Protein AF-A0A6C0CBT7-F1 (afdb_monomer_lite)

Secondary structure (DSSP, 8-state):
-HHHHHHHHHHHHHHHHHHHHHHHHHHHHTTT-TTHHHHHHHHHHTTHHHHHHHHHHHHH-

Radius of gyration: 14.6 Å; chains: 1; bounding box: 36×14×40 Å

Organism: NCBI:txid1070528

pLDDT: mean 75.53, std 5.8, range [55.88, 83.31]

Sequence (61 aa):
MKQLTNALIVINMVLLIFNMFFAIKYALEYMLLPNLVPLIWFLVALPTPYYATILTGPLLS

Structure (mmCIF, N/CA/C/O backbone):
data_AF-A0A6C0CBT7-F1
#
_entry.id   AF-A0A6C0CBT7-F1
#
loop_
_atom_site.group_PDB
_atom_site.id
_atom_site.type_symbol
_atom_site.label_atom_id
_atom_site.label_alt_id
_atom_site.label_comp_id
_atom_site.label_asym_id
_atom_site.label_entity_id
_atom_site.label_seq_id
_atom_site.pdbx_PDB_ins_code
_atom_site.Cartn_x
_atom_site.Cartn_y
_atom_site.Cartn_z
_atom_site.occupancy
_atom_site.B_iso_or_equiv
_atom_site.auth_seq_id
_atom_site.auth_comp_id
_atom_site.auth_asym_id
_atom_site.auth_atom_id
_atom_site.pdbx_PDB_model_num
ATOM 1 N N . MET A 1 1 ? -12.688 -0.731 24.400 1.00 62.69 1 MET A N 1
ATOM 2 C CA . MET A 1 1 ? -12.906 -1.277 23.039 1.00 62.69 1 MET A CA 1
ATOM 3 C C . MET A 1 1 ? -12.830 -0.179 21.980 1.00 62.69 1 MET A C 1
ATOM 5 O O . MET A 1 1 ? -11.841 -0.144 21.269 1.00 62.69 1 MET A O 1
ATOM 9 N N . LYS A 1 2 ? -13.765 0.784 21.939 1.00 70.75 2 LYS A N 1
ATOM 10 C CA . LYS A 1 2 ? -13.834 1.829 20.891 1.00 70.75 2 LYS A CA 1
ATOM 11 C C . LYS A 1 2 ? -12.553 2.669 20.706 1.00 70.75 2 LYS A C 1
ATOM 13 O O . LYS A 1 2 ? -12.137 2.920 19.583 1.00 70.75 2 LYS A O 1
ATOM 18 N N . GLN A 1 3 ? -11.889 3.056 21.798 1.00 72.44 3 GLN A N 1
ATOM 19 C CA . GLN A 1 3 ? -10.623 3.808 21.747 1.00 72.44 3 GLN A CA 1
ATOM 20 C C . GLN A 1 3 ? -9.463 2.993 21.158 1.00 72.44 3 GLN A C 1
ATOM 22 O O . GLN A 1 3 ? -8.672 3.531 20.392 1.00 72.44 3 GLN A O 1
ATOM 27 N N . LEU A 1 4 ? -9.390 1.694 21.472 1.00 78.06 4 LEU A N 1
ATOM 28 C CA . LEU A 1 4 ? -8.370 0.794 20.929 1.00 78.06 4 LEU A CA 1
ATOM 29 C C . LEU A 1 4 ? -8.567 0.604 19.420 1.00 78.06 4 LEU A C 1
ATOM 31 O O . LEU A 1 4 ? -7.609 0.683 18.660 1.00 78.06 4 LEU A O 1
ATOM 35 N N . THR A 1 5 ? -9.815 0.422 18.983 1.00 77.31 5 THR A N 1
ATOM 36 C CA . THR A 1 5 ? -10.164 0.304 17.562 1.00 77.31 5 THR A CA 1
ATOM 37 C C . THR A 1 5 ? -9.799 1.572 16.791 1.00 77.31 5 THR A C 1
ATOM 39 O O . THR A 1 5 ? -9.146 1.487 15.758 1.00 77.31 5 THR A O 1
ATOM 42 N N . ASN A 1 6 ? -10.129 2.753 17.324 1.00 74.62 6 ASN A N 1
ATOM 43 C CA . ASN A 1 6 ? -9.765 4.025 16.698 1.00 74.62 6 ASN A CA 1
ATOM 44 C C . ASN A 1 6 ? -8.242 4.217 16.623 1.00 74.62 6 ASN A C 1
ATOM 46 O O . ASN A 1 6 ? -7.734 4.660 15.598 1.00 74.62 6 ASN A O 1
ATOM 50 N N . ALA A 1 7 ? -7.503 3.842 17.672 1.00 75.44 7 ALA A N 1
ATOM 51 C CA . ALA A 1 7 ? -6.042 3.903 17.664 1.00 75.44 7 ALA A CA 1
ATOM 52 C C . ALA A 1 7 ? -5.434 2.969 16.601 1.00 75.44 7 ALA A C 1
ATOM 54 O O . ALA A 1 7 ? -4.536 3.377 15.867 1.00 75.44 7 ALA A O 1
ATOM 55 N N . LEU A 1 8 ? -5.957 1.746 16.463 1.00 79.38 8 LEU A N 1
ATOM 56 C CA . LEU A 1 8 ? -5.531 0.801 15.426 1.00 79.38 8 LEU A CA 1
ATOM 57 C C . LEU A 1 8 ? -5.837 1.312 14.013 1.00 79.38 8 LEU A C 1
ATOM 59 O O . LEU A 1 8 ? -5.011 1.145 13.117 1.00 79.38 8 LEU A O 1
ATOM 63 N N . ILE A 1 9 ? -6.986 1.958 13.806 1.00 78.38 9 ILE A N 1
ATOM 64 C CA . ILE A 1 9 ? -7.330 2.599 12.530 1.00 78.38 9 ILE A CA 1
ATOM 65 C C . ILE A 1 9 ? -6.308 3.692 12.199 1.00 78.38 9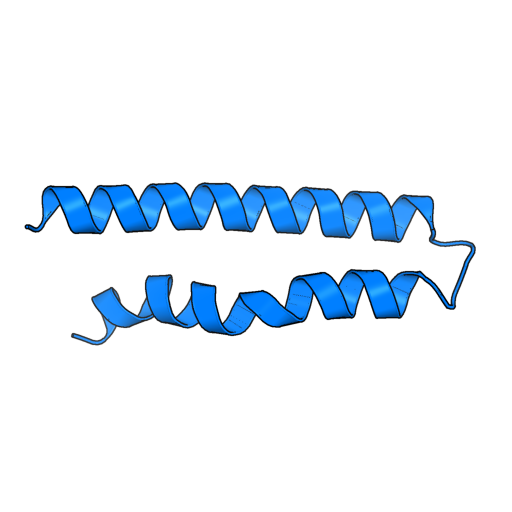 ILE A C 1
ATOM 67 O O . ILE A 1 9 ? -5.747 3.687 11.106 1.00 78.38 9 ILE A O 1
ATOM 71 N N . VAL A 1 10 ? -5.994 4.575 13.153 1.00 78.00 10 VAL A N 1
ATOM 72 C CA . VAL A 1 10 ? -5.022 5.663 12.956 1.00 78.00 10 VAL A CA 1
ATOM 73 C C . VAL A 1 10 ? -3.624 5.122 12.634 1.00 78.00 10 VAL A C 1
ATOM 75 O O . VAL A 1 10 ? -2.996 5.593 11.689 1.00 78.00 10 VAL A O 1
ATOM 78 N N . ILE A 1 11 ? -3.147 4.099 13.352 1.00 83.25 11 ILE A N 1
ATOM 79 C CA . ILE A 1 11 ? -1.845 3.463 13.082 1.00 83.25 11 ILE A CA 1
ATOM 80 C C . ILE A 1 11 ? -1.804 2.876 11.663 1.00 83.25 11 ILE A C 1
ATOM 82 O O . ILE A 1 11 ? -0.834 3.087 10.935 1.00 83.25 11 ILE A O 1
ATOM 86 N N . ASN A 1 12 ? -2.868 2.185 11.242 1.00 78.44 12 ASN A N 1
ATOM 87 C CA . ASN A 1 12 ? -2.954 1.624 9.894 1.00 78.44 12 ASN A CA 1
ATOM 88 C C . ASN A 1 12 ? -3.012 2.711 8.808 1.00 78.44 12 ASN A C 1
ATOM 90 O O . ASN A 1 12 ? -2.379 2.547 7.767 1.00 78.44 12 ASN A O 1
ATOM 94 N N . MET A 1 13 ? -3.694 3.839 9.046 1.00 77.62 13 MET A N 1
ATOM 95 C CA . MET A 1 13 ? -3.689 4.977 8.113 1.00 77.62 13 MET A CA 1
ATOM 96 C C . MET A 1 13 ? -2.285 5.560 7.934 1.00 77.62 13 MET A C 1
ATOM 98 O O . MET A 1 13 ? -1.864 5.804 6.804 1.00 77.62 13 MET A O 1
ATOM 102 N N . VAL A 1 14 ? -1.541 5.751 9.028 1.00 79.69 14 VAL A N 1
ATOM 103 C CA . VAL A 1 14 ? -0.168 6.280 8.975 1.00 79.69 14 VAL A CA 1
ATOM 104 C C . VAL A 1 14 ? 0.753 5.331 8.203 1.00 79.69 14 VAL A C 1
ATOM 106 O O . VAL A 1 14 ? 1.495 5.780 7.329 1.00 79.69 14 VAL A O 1
ATOM 109 N N . LEU A 1 15 ? 0.668 4.022 8.462 1.00 80.75 15 LEU A N 1
ATOM 110 C CA . LEU A 1 15 ? 1.432 3.002 7.732 1.00 80.75 15 LEU A CA 1
ATOM 111 C C . LEU A 1 15 ? 1.100 2.980 6.234 1.00 80.75 15 LEU A C 1
ATOM 113 O O . LEU A 1 15 ? 1.999 2.828 5.408 1.00 80.75 15 LEU A O 1
ATOM 117 N N . LEU A 1 16 ? -0.173 3.158 5.873 1.00 77.31 16 LEU A N 1
ATOM 118 C CA . LEU A 1 16 ? -0.608 3.188 4.478 1.00 77.31 16 LEU A CA 1
ATOM 119 C C . LEU A 1 16 ? -0.036 4.398 3.733 1.00 77.31 16 LEU A C 1
ATOM 121 O O . LEU A 1 16 ? 0.540 4.244 2.657 1.00 77.31 1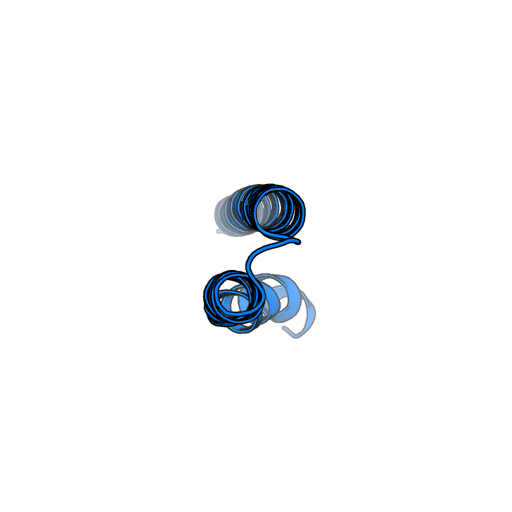6 LEU A O 1
ATOM 125 N N . ILE A 1 17 ? -0.155 5.590 4.325 1.00 80.50 17 ILE A N 1
ATOM 126 C CA . ILE A 1 17 ? 0.387 6.830 3.755 1.00 80.50 17 ILE A CA 1
ATOM 127 C C . ILE A 1 17 ? 1.903 6.703 3.578 1.00 80.50 17 ILE A C 1
ATOM 129 O O . ILE A 1 17 ? 2.435 7.050 2.524 1.00 80.50 17 ILE A O 1
ATOM 133 N N . PHE A 1 18 ? 2.596 6.152 4.577 1.00 80.56 18 PHE A N 1
ATOM 134 C CA . PHE A 1 18 ? 4.034 5.919 4.510 1.00 80.56 18 PHE A CA 1
ATOM 135 C C . PHE A 1 18 ? 4.409 4.961 3.368 1.00 80.56 18 PHE A C 1
ATOM 137 O O . PHE A 1 18 ? 5.278 5.285 2.558 1.00 80.56 18 PHE A O 1
ATOM 144 N N . ASN A 1 19 ? 3.709 3.830 3.229 1.00 81.19 19 ASN A N 1
ATOM 145 C CA . ASN A 1 19 ? 3.934 2.884 2.132 1.00 81.19 19 ASN A CA 1
ATOM 146 C C . ASN A 1 19 ? 3.699 3.512 0.751 1.00 81.19 19 ASN A C 1
ATOM 148 O O . ASN A 1 19 ? 4.496 3.290 -0.159 1.00 81.19 19 ASN A O 1
ATOM 152 N N . MET A 1 20 ? 2.654 4.330 0.588 1.00 78.12 20 MET A N 1
ATOM 153 C CA . MET A 1 20 ? 2.393 5.042 -0.670 1.00 78.12 20 MET A CA 1
ATOM 154 C C . MET A 1 20 ? 3.502 6.045 -1.012 1.00 78.12 20 MET A C 1
ATOM 156 O O . MET A 1 20 ? 3.920 6.126 -2.166 1.00 78.12 20 MET A O 1
ATOM 160 N N . PHE A 1 21 ? 4.033 6.770 -0.023 1.00 80.12 21 PHE A N 1
ATOM 161 C CA . PHE A 1 21 ? 5.170 7.671 -0.233 1.00 80.12 21 PHE A CA 1
ATOM 162 C C . PHE A 1 21 ? 6.419 6.926 -0.716 1.00 80.12 21 PHE A C 1
ATOM 164 O O . PHE A 1 21 ? 7.056 7.355 -1.679 1.00 80.12 21 PHE A O 1
ATOM 171 N N . PHE A 1 22 ? 6.751 5.791 -0.094 1.00 80.62 22 PHE A N 1
ATOM 172 C CA . PHE A 1 22 ? 7.882 4.964 -0.524 1.00 80.62 22 PHE A CA 1
ATOM 173 C C . PHE A 1 22 ? 7.664 4.372 -1.918 1.00 80.62 22 PHE A C 1
ATOM 175 O O . PHE A 1 22 ? 8.582 4.400 -2.734 1.00 80.6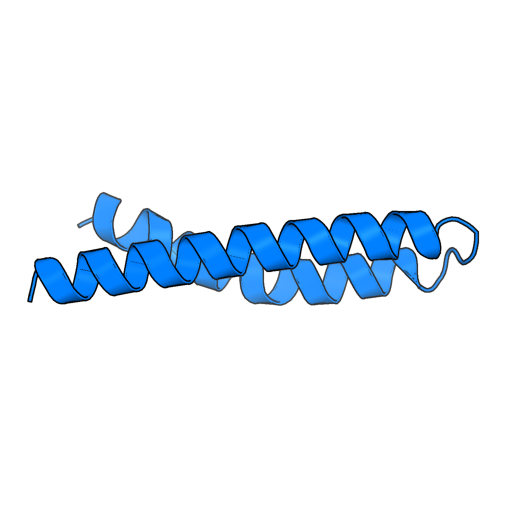2 22 PHE A O 1
ATOM 182 N N . ALA A 1 23 ? 6.450 3.907 -2.220 1.00 80.75 23 ALA A N 1
ATOM 183 C CA . ALA A 1 23 ? 6.073 3.409 -3.540 1.00 80.75 23 ALA A CA 1
ATOM 184 C C . ALA A 1 23 ? 6.344 4.435 -4.644 1.00 80.75 23 ALA A C 1
ATOM 186 O O . ALA A 1 23 ? 7.013 4.129 -5.628 1.00 80.75 23 ALA A O 1
ATOM 187 N N . ILE A 1 24 ? 5.857 5.666 -4.452 1.00 81.25 24 ILE A N 1
ATOM 188 C CA . ILE A 1 24 ? 6.032 6.767 -5.402 1.00 81.25 24 ILE A CA 1
ATOM 189 C C . ILE A 1 24 ? 7.517 7.103 -5.540 1.00 81.25 24 ILE A C 1
ATOM 191 O O . ILE A 1 24 ? 8.018 7.212 -6.656 1.00 81.25 24 ILE A O 1
ATOM 195 N N . LYS A 1 25 ? 8.241 7.216 -4.420 1.00 82.38 25 LYS A N 1
ATOM 196 C CA . LYS A 1 25 ? 9.676 7.518 -4.421 1.00 82.38 25 LYS A CA 1
ATOM 197 C C . LYS A 1 25 ? 10.475 6.471 -5.198 1.00 82.38 25 LYS A C 1
ATOM 199 O O . LYS A 1 25 ? 11.264 6.839 -6.061 1.00 82.38 25 LYS A O 1
ATOM 204 N N . TYR A 1 26 ? 10.241 5.184 -4.947 1.00 78.88 26 TYR A N 1
ATOM 205 C CA . TYR A 1 26 ? 10.923 4.111 -5.668 1.00 78.88 26 TYR A CA 1
ATOM 206 C C . TYR A 1 26 ? 10.500 4.033 -7.137 1.00 78.88 26 TYR A C 1
ATOM 208 O O . TYR A 1 26 ? 11.350 3.842 -8.000 1.00 78.88 26 TYR A O 1
ATOM 216 N N . ALA A 1 27 ? 9.221 4.231 -7.459 1.00 77.00 27 ALA A N 1
ATOM 217 C CA . ALA A 1 27 ? 8.773 4.270 -8.849 1.00 77.00 27 ALA A CA 1
ATOM 218 C C . ALA A 1 27 ? 9.448 5.407 -9.640 1.00 77.00 27 ALA A C 1
ATOM 220 O O . ALA A 1 27 ? 9.822 5.206 -10.793 1.00 77.00 27 ALA A O 1
ATOM 221 N N . LEU A 1 28 ? 9.648 6.574 -9.015 1.00 81.38 28 LEU A N 1
ATOM 222 C CA . LEU A 1 28 ? 10.374 7.700 -9.608 1.00 81.38 28 LEU A CA 1
ATOM 223 C C . LEU A 1 28 ? 11.878 7.419 -9.735 1.00 81.38 28 LEU A C 1
ATOM 225 O O . LEU A 1 28 ? 12.464 7.693 -10.778 1.00 81.38 28 LEU A O 1
ATOM 229 N N . GLU A 1 29 ? 12.501 6.844 -8.704 1.00 83.31 29 GLU A N 1
ATOM 230 C CA . GLU A 1 29 ? 13.932 6.505 -8.689 1.00 83.31 29 GLU A CA 1
ATOM 231 C C . GLU A 1 29 ? 14.289 5.453 -9.750 1.00 83.31 29 GLU A C 1
ATOM 233 O O . GLU A 1 29 ? 15.333 5.533 -10.395 1.00 83.31 29 GLU A O 1
ATOM 238 N N . TYR A 1 30 ? 13.385 4.504 -9.987 1.00 81.44 30 TYR A N 1
ATOM 239 C CA . TYR A 1 30 ? 13.564 3.423 -10.951 1.00 81.44 30 TYR A CA 1
ATOM 240 C C . TYR A 1 30 ? 12.797 3.637 -12.263 1.00 81.44 30 TYR A C 1
ATOM 242 O O . TYR A 1 30 ? 12.632 2.692 -13.030 1.00 81.44 30 TYR A O 1
ATOM 250 N N . MET A 1 31 ? 12.389 4.872 -12.574 1.00 77.94 31 MET A N 1
ATOM 251 C CA . MET A 1 31 ? 11.681 5.242 -13.812 1.00 77.94 31 MET A CA 1
ATOM 252 C C . MET A 1 31 ? 12.387 4.754 -15.091 1.00 77.94 31 MET A C 1
ATOM 254 O O . MET A 1 31 ? 11.732 4.416 -16.073 1.00 77.94 31 MET A O 1
ATOM 258 N N . LEU A 1 32 ? 13.723 4.711 -15.084 1.00 82.50 32 LEU A N 1
ATOM 259 C CA . LEU A 1 32 ? 14.542 4.276 -16.223 1.00 82.50 32 LEU A CA 1
ATOM 260 C C . LEU A 1 32 ? 14.733 2.751 -16.293 1.00 82.50 32 LEU A C 1
ATOM 262 O O . LEU A 1 32 ? 15.320 2.245 -17.246 1.00 82.50 32 LEU A O 1
ATOM 266 N N . LEU A 1 33 ? 14.242 2.015 -15.292 1.00 81.06 33 LEU A N 1
ATOM 267 C CA . LEU A 1 33 ? 14.303 0.560 -15.199 1.00 81.06 33 LEU A CA 1
ATOM 268 C C . LEU A 1 33 ? 12.879 -0.011 -15.296 1.00 81.06 33 LEU A C 1
ATOM 270 O O . LEU A 1 33 ? 12.246 -0.303 -14.275 1.00 81.06 33 LEU A O 1
ATOM 274 N N . PRO A 1 34 ? 12.365 -0.216 -16.524 1.00 74.75 34 PRO A N 1
ATOM 275 C CA . PRO A 1 34 ? 10.956 -0.532 -16.766 1.00 74.75 34 PRO A CA 1
ATOM 276 C C . PRO A 1 34 ? 10.496 -1.857 -16.141 1.00 74.75 34 PRO A C 1
ATOM 278 O O . PRO A 1 34 ? 9.304 -2.043 -15.928 1.00 74.75 34 PRO A O 1
ATOM 281 N N . ASN A 1 35 ? 11.420 -2.757 -15.793 1.00 80.19 35 ASN A N 1
ATOM 282 C CA . ASN A 1 35 ? 11.105 -4.026 -15.129 1.00 80.19 35 ASN A CA 1
ATOM 283 C C . ASN A 1 35 ? 10.895 -3.882 -13.610 1.00 80.19 35 ASN A C 1
ATOM 285 O O . ASN A 1 35 ? 10.231 -4.718 -13.004 1.00 80.19 35 ASN A O 1
ATOM 289 N N . LEU A 1 36 ? 11.457 -2.841 -12.983 1.00 78.12 36 LEU A N 1
ATOM 290 C CA . LEU A 1 36 ? 11.365 -2.636 -11.533 1.00 78.12 36 LEU A CA 1
ATOM 291 C C . LEU A 1 36 ? 10.096 -1.885 -11.137 1.00 78.12 36 LEU A C 1
ATOM 293 O O . LEU A 1 36 ? 9.528 -2.166 -10.084 1.00 78.12 36 LEU A O 1
ATOM 297 N N . VAL A 1 37 ? 9.617 -0.978 -11.991 1.00 76.06 37 VAL A N 1
ATOM 298 C CA . VAL A 1 37 ? 8.413 -0.183 -11.720 1.00 76.06 37 VAL A CA 1
ATOM 299 C C . VAL A 1 37 ? 7.192 -1.085 -11.454 1.00 76.06 37 VAL A C 1
ATOM 301 O O . VAL A 1 37 ? 6.619 -0.966 -10.371 1.00 76.06 37 VAL A O 1
ATOM 304 N N . PRO A 1 38 ? 6.819 -2.054 -12.316 1.00 79.56 38 PRO A N 1
ATOM 305 C CA . PRO A 1 38 ? 5.675 -2.934 -12.062 1.00 79.56 38 PRO A CA 1
ATOM 306 C C . PRO A 1 38 ? 5.817 -3.762 -10.781 1.00 79.56 38 PRO A C 1
ATOM 308 O O . PRO A 1 38 ? 4.829 -3.985 -10.088 1.00 79.56 38 PRO A O 1
ATOM 311 N N . LEU A 1 39 ? 7.037 -4.190 -10.440 1.00 80.75 39 LEU A N 1
ATOM 312 C CA . LEU A 1 39 ? 7.311 -4.945 -9.217 1.00 80.75 39 LEU A CA 1
ATOM 313 C C . LEU A 1 39 ? 7.071 -4.093 -7.964 1.00 80.75 39 LEU A C 1
ATOM 315 O O . LEU A 1 39 ? 6.429 -4.550 -7.022 1.00 80.75 39 LEU A O 1
ATOM 319 N N . ILE A 1 40 ? 7.543 -2.845 -7.966 1.00 78.44 40 ILE A N 1
ATOM 320 C CA . ILE A 1 40 ? 7.322 -1.888 -6.872 1.00 78.44 40 ILE A CA 1
ATOM 321 C C . ILE A 1 40 ? 5.824 -1.621 -6.706 1.00 78.44 40 ILE A C 1
ATOM 323 O O . ILE A 1 40 ? 5.304 -1.685 -5.594 1.00 78.44 40 ILE A O 1
ATOM 327 N N . TRP A 1 41 ? 5.112 -1.401 -7.812 1.00 73.00 41 TRP A N 1
ATOM 328 C CA . TRP A 1 41 ? 3.659 -1.235 -7.799 1.00 73.00 41 TRP A CA 1
ATOM 329 C C . TRP A 1 41 ? 2.931 -2.481 -7.285 1.00 73.00 41 TRP A C 1
ATOM 331 O O . TRP A 1 41 ? 1.990 -2.353 -6.505 1.00 73.00 41 TRP A O 1
ATOM 341 N N . PHE A 1 42 ? 3.377 -3.681 -7.658 1.00 77.69 42 PHE A N 1
ATOM 342 C CA . PHE A 1 42 ? 2.790 -4.939 -7.197 1.00 77.69 42 PHE A CA 1
ATOM 343 C C . PHE A 1 42 ? 2.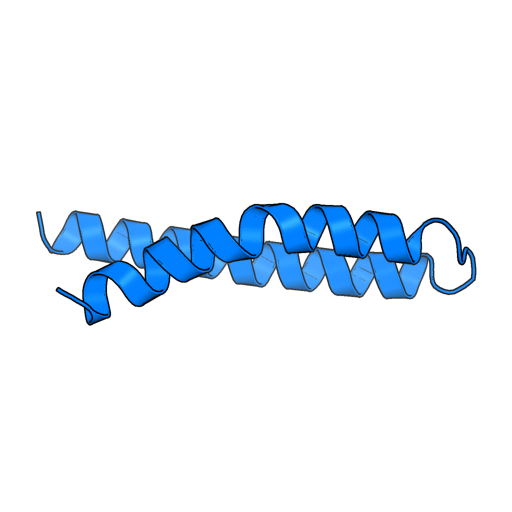953 -5.142 -5.686 1.00 77.69 42 PHE A C 1
ATOM 345 O O . PHE A 1 42 ? 1.982 -5.461 -4.999 1.00 77.69 42 PHE A O 1
ATOM 352 N N . LEU A 1 43 ? 4.154 -4.900 -5.152 1.00 76.44 43 LEU A N 1
ATOM 353 C CA . LEU A 1 43 ? 4.435 -5.007 -3.715 1.00 76.44 43 LE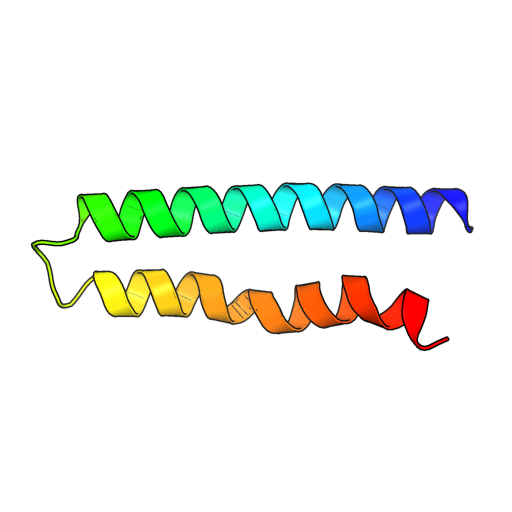U A CA 1
ATOM 354 C C . LEU A 1 43 ? 3.583 -4.043 -2.878 1.00 76.44 43 LEU A C 1
ATOM 356 O O . LEU A 1 43 ? 3.231 -4.356 -1.744 1.00 76.44 43 LEU A O 1
ATOM 360 N N . VAL A 1 44 ? 3.216 -2.896 -3.449 1.00 73.19 44 VAL A N 1
ATOM 361 C CA . VAL A 1 44 ? 2.385 -1.871 -2.801 1.00 73.19 44 VAL A CA 1
ATOM 362 C C . VAL A 1 44 ? 0.897 -2.182 -2.950 1.00 73.19 44 VAL A C 1
ATOM 364 O O . VAL A 1 44 ? 0.122 -1.993 -2.012 1.00 73.19 44 VAL A O 1
ATOM 367 N N . ALA A 1 45 ? 0.484 -2.714 -4.101 1.00 72.62 45 ALA A N 1
ATOM 368 C CA . ALA A 1 45 ? -0.893 -3.124 -4.345 1.00 72.62 45 ALA A CA 1
ATOM 369 C C . ALA A 1 45 ? -1.315 -4.293 -3.442 1.00 72.62 45 ALA A C 1
ATOM 371 O O . ALA A 1 45 ? -2.444 -4.309 -2.966 1.00 72.62 45 ALA A O 1
ATOM 372 N N . LEU A 1 46 ? -0.413 -5.234 -3.148 1.00 73.44 46 LEU A N 1
ATOM 373 C CA . LEU A 1 46 ? -0.690 -6.446 -2.365 1.00 73.44 46 LEU A CA 1
ATOM 374 C C . LEU A 1 46 ? -1.345 -6.194 -0.992 1.00 73.44 46 LEU A C 1
ATOM 376 O O . LEU A 1 46 ? -2.376 -6.803 -0.706 1.00 73.44 46 LEU A O 1
ATOM 380 N N . PRO A 1 47 ? -0.818 -5.299 -0.139 1.00 71.12 47 PRO A N 1
ATOM 381 C CA . PRO A 1 47 ? -1.443 -5.010 1.148 1.00 71.12 47 PRO A CA 1
ATOM 382 C C . PRO A 1 47 ? -2.616 -4.014 1.058 1.00 71.12 47 PRO A C 1
ATOM 384 O O . PRO A 1 47 ? -3.353 -3.847 2.031 1.00 71.12 47 PRO A O 1
ATOM 387 N N . THR A 1 48 ? -2.833 -3.355 -0.087 1.00 71.75 48 THR A N 1
ATOM 388 C CA . THR A 1 48 ? -3.839 -2.284 -0.232 1.00 71.75 48 THR A CA 1
ATOM 389 C C . THR A 1 48 ? -5.282 -2.753 0.046 1.00 71.75 48 THR A C 1
ATOM 391 O O . THR A 1 48 ? -5.975 -2.069 0.801 1.00 71.75 48 THR A O 1
ATOM 394 N N . PRO A 1 49 ? -5.759 -3.915 -0.454 1.00 71.62 49 PRO A N 1
ATOM 395 C CA . PRO A 1 49 ? -7.104 -4.420 -0.155 1.00 71.62 49 PRO A CA 1
ATOM 396 C C . PRO A 1 49 ? -7.322 -4.724 1.330 1.00 71.62 49 PRO A C 1
ATOM 398 O O . PRO A 1 49 ? -8.407 -4.486 1.864 1.00 71.62 49 PRO A O 1
ATOM 401 N N . TYR A 1 50 ? -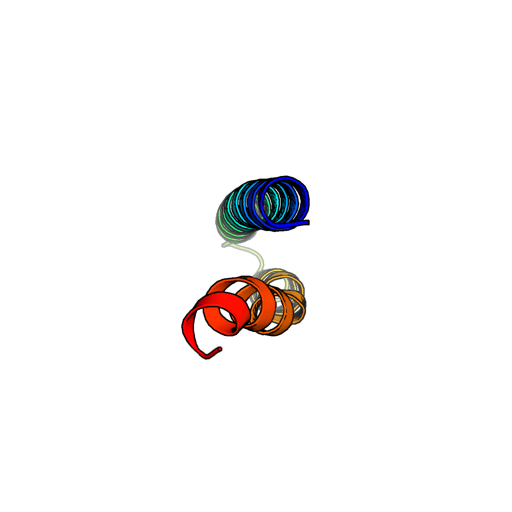6.289 -5.230 2.010 1.00 71.19 50 TYR A N 1
ATOM 402 C CA . TYR A 1 50 ? -6.346 -5.528 3.441 1.00 71.19 50 TYR A CA 1
ATOM 403 C C . TYR A 1 50 ? -6.551 -4.246 4.250 1.00 71.19 50 TYR A C 1
ATOM 405 O O . TYR A 1 50 ? -7.454 -4.163 5.082 1.00 71.19 50 TYR A O 1
ATOM 413 N N . TYR A 1 51 ? -5.780 -3.203 3.941 1.00 69.56 51 TYR A N 1
ATOM 414 C CA . TYR A 1 51 ? -5.953 -1.913 4.594 1.00 69.56 51 TYR A CA 1
ATOM 415 C C . TYR A 1 51 ? -7.269 -1.228 4.225 1.00 69.56 51 TYR A C 1
ATOM 417 O O . TYR A 1 51 ? -7.909 -0.661 5.105 1.00 69.56 51 TYR A O 1
ATOM 425 N N . ALA A 1 52 ? -7.712 -1.318 2.966 1.00 69.12 52 ALA A N 1
ATOM 426 C CA . ALA A 1 52 ? -9.023 -0.818 2.560 1.00 69.12 52 ALA A CA 1
ATOM 427 C C . ALA A 1 52 ? -10.126 -1.456 3.416 1.00 69.12 52 ALA A C 1
ATOM 429 O O . ALA A 1 52 ? -10.938 -0.741 3.987 1.00 69.12 52 ALA A O 1
ATOM 430 N N . THR A 1 53 ? -10.066 -2.774 3.616 1.00 71.50 53 THR A N 1
ATOM 431 C CA . THR A 1 53 ? -11.017 -3.518 4.454 1.00 71.50 53 THR A CA 1
ATOM 432 C C . THR A 1 53 ? -10.979 -3.077 5.920 1.00 71.50 53 THR A C 1
ATOM 434 O O . THR A 1 53 ? -12.029 -2.940 6.541 1.00 71.50 53 THR A O 1
ATOM 437 N N . ILE A 1 54 ? -9.799 -2.803 6.486 1.00 71.69 54 ILE A N 1
ATOM 438 C CA . ILE A 1 54 ? -9.675 -2.302 7.868 1.00 71.69 54 ILE A CA 1
ATOM 439 C C . ILE A 1 54 ? -10.239 -0.885 8.014 1.00 71.69 54 ILE A C 1
ATOM 441 O O . ILE A 1 54 ? -10.789 -0.550 9.061 1.00 71.69 54 ILE A O 1
ATOM 445 N N . LEU A 1 55 ? -10.101 -0.049 6.985 1.00 68.69 55 LEU A N 1
ATOM 446 C CA . LEU A 1 55 ? -10.577 1.333 7.003 1.00 68.69 55 LEU A CA 1
ATOM 447 C C . LEU A 1 55 ? -12.081 1.434 6.739 1.00 68.69 55 LEU A C 1
ATOM 449 O O . LEU A 1 55 ? -12.756 2.242 7.372 1.00 68.69 55 LEU A O 1
ATOM 453 N N . THR A 1 56 ? -12.617 0.618 5.828 1.00 67.25 56 THR A N 1
ATOM 454 C CA . THR A 1 56 ? -14.036 0.647 5.451 1.00 67.25 56 THR A CA 1
ATOM 455 C C . THR A 1 56 ? -14.896 -0.293 6.282 1.00 67.25 56 THR A C 1
ATOM 457 O O . THR A 1 56 ? -16.080 -0.029 6.445 1.00 67.25 56 THR A O 1
ATOM 460 N N . GLY A 1 57 ? -14.336 -1.371 6.834 1.00 67.88 57 GLY A N 1
ATOM 461 C CA . GLY A 1 57 ? -15.057 -2.328 7.679 1.00 67.88 57 GLY A CA 1
ATOM 462 C C . GLY A 1 57 ? -15.818 -1.668 8.837 1.00 67.88 57 GLY A C 1
ATOM 463 O O . GLY A 1 57 ? -17.010 -1.923 8.971 1.00 67.88 57 GLY A O 1
ATOM 464 N N . PRO A 1 58 ? -15.198 -0.753 9.608 1.00 65.94 58 PRO A N 1
ATOM 465 C CA . PRO A 1 58 ? -15.877 -0.002 10.666 1.00 65.94 58 PRO A CA 1
ATOM 466 C C . PRO A 1 58 ? -16.982 0.953 10.187 1.00 65.94 58 PRO A C 1
ATOM 468 O O . PRO A 1 58 ? -17.767 1.412 11.007 1.00 65.94 58 PRO A O 1
ATOM 471 N N . LEU A 1 59 ? -17.019 1.306 8.896 1.00 64.12 59 LEU A N 1
ATOM 472 C CA . LEU A 1 59 ? -18.055 2.164 8.301 1.00 64.12 59 LEU A CA 1
ATOM 473 C C . LEU A 1 59 ? -19.251 1.356 7.770 1.00 64.12 59 LEU A C 1
ATOM 475 O O . LEU A 1 59 ? -20.300 1.933 7.498 1.00 64.12 59 LEU A O 1
ATOM 479 N N . LEU A 1 60 ? -19.077 0.044 7.584 1.00 62.94 60 LEU A N 1
ATOM 480 C CA . LEU A 1 60 ? -20.085 -0.880 7.053 1.00 62.94 60 LEU A CA 1
ATOM 481 C C . LEU A 1 60 ? -20.842 -1.646 8.155 1.00 62.94 60 LEU A C 1
ATOM 483 O O . LEU A 1 60 ? -21.776 -2.382 7.838 1.00 62.94 60 LEU A O 1
ATOM 487 N N . SER A 1 61 ? -20.433 -1.495 9.418 1.00 55.88 61 SER A N 1
ATOM 488 C CA . SER A 1 61 ? -21.033 -2.102 10.617 1.00 55.88 61 SER A CA 1
ATOM 489 C C . SER A 1 61 ? -21.777 -1.075 11.459 1.00 55.88 61 SER A C 1
ATOM 491 O O . SER A 1 61 ? -22.875 -1.401 11.953 1.00 55.88 61 SER A O 1
#

Foldseek 3Di:
DVVVLVVVLVVLVVVLVVLVVVLVVVLVVCVVPVVVNVVSVVVSVVCVVVNVCSNCVVVVD